Protein AF-A0A959UPY7-F1 (afdb_monomer_lite)

pLDDT: mean 88.33, std 8.33, range [62.28, 96.94]

Secondary structure (DSSP, 8-state):
-TT-TT-BTTBEEEEEEEETTEEEEEEEE-HHHHHHHHHHHHHHHHHHHHTPPP-

Sequence (55 aa):
MRHDKKNAEGSFRFTLLHRIGEAVVDQRITPAQVKEALEHYHDLVRHRAQGEEVP

Foldseek 3Di:
DQPDPLDDPSWDWDWDDPDVPDIDGRDTDDPVRVVVVVVLVVVVVVCVVVVHDDD

Structure (mmCIF, N/CA/C/O backbone):
data_AF-A0A959UPY7-F1
#
_entry.id   AF-A0A959UPY7-F1
#
loop_
_atom_site.group_PDB
_atom_site.id
_atom_site.type_symbol
_atom_site.label_atom_id
_atom_site.label_alt_id
_atom_site.label_comp_id
_atom_site.label_asym_id
_atom_site.label_entity_id
_atom_site.label_seq_id
_atom_site.pdbx_PDB_ins_code
_atom_site.Cartn_x
_atom_site.Cartn_y
_atom_site.Cartn_z
_atom_site.occupancy
_atom_site.B_iso_or_equiv
_atom_site.auth_seq_id
_atom_site.auth_comp_id
_atom_site.auth_asym_id
_atom_site.auth_atom_id
_atom_site.pdbx_PDB_model_num
ATOM 1 N N . MET A 1 1 ? 10.516 2.340 1.334 1.00 75.00 1 MET A N 1
ATOM 2 C CA . MET A 1 1 ? 10.296 1.130 0.503 1.00 75.00 1 MET A CA 1
ATOM 3 C C . MET A 1 1 ? 11.449 0.792 -0.451 1.00 75.00 1 MET A C 1
ATOM 5 O O . MET A 1 1 ? 11.402 -0.258 -1.069 1.00 75.00 1 MET A O 1
ATOM 9 N N . ARG A 1 2 ? 12.505 1.620 -0.574 1.00 73.12 2 ARG A N 1
ATOM 10 C CA . A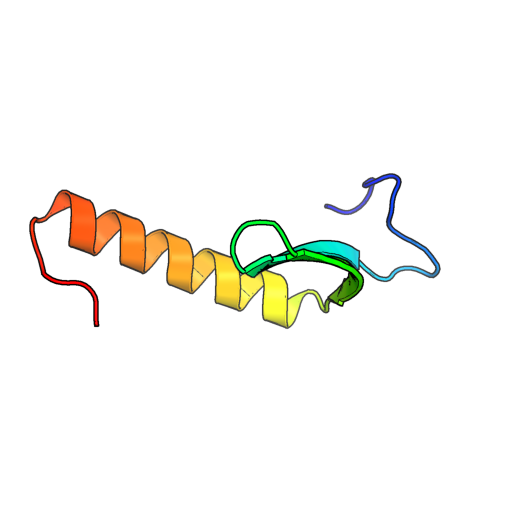RG A 1 2 ? 13.604 1.418 -1.544 1.00 73.12 2 ARG A CA 1
ATOM 11 C C . ARG A 1 2 ? 14.426 0.130 -1.342 1.00 73.12 2 ARG A C 1
ATOM 13 O O . ARG A 1 2 ? 14.954 -0.388 -2.312 1.00 73.12 2 ARG A O 1
ATOM 20 N N . HIS A 1 3 ? 14.496 -0.391 -0.116 1.00 80.25 3 HIS A N 1
ATOM 21 C CA . HIS A 1 3 ? 15.299 -1.569 0.247 1.00 80.25 3 HIS A CA 1
ATOM 22 C C . HIS A 1 3 ? 14.453 -2.798 0.619 1.00 80.25 3 HIS A C 1
ATOM 24 O O . HIS A 1 3 ? 14.933 -3.676 1.332 1.00 80.25 3 HIS A O 1
ATOM 30 N N . ASP A 1 4 ? 13.185 -2.854 0.197 1.00 83.44 4 ASP A N 1
ATOM 31 C CA . ASP A 1 4 ? 12.367 -4.043 0.447 1.00 83.44 4 ASP A CA 1
ATOM 32 C C . ASP A 1 4 ? 12.911 -5.243 -0.346 1.00 83.44 4 ASP A C 1
ATOM 34 O O . ASP A 1 4 ? 13.187 -5.125 -1.540 1.00 83.44 4 ASP A O 1
ATOM 38 N N . LYS A 1 5 ? 13.075 -6.392 0.323 1.00 79.94 5 LYS A N 1
ATOM 39 C CA . LYS A 1 5 ? 13.668 -7.610 -0.257 1.00 79.94 5 LYS A CA 1
ATOM 40 C C . LYS A 1 5 ? 12.846 -8.192 -1.409 1.00 79.94 5 LYS A C 1
ATOM 42 O O . LYS A 1 5 ? 13.396 -8.952 -2.198 1.00 79.94 5 LYS A O 1
ATOM 47 N N . LYS A 1 6 ? 11.548 -7.884 -1.484 1.00 78.31 6 LYS A N 1
ATOM 48 C CA . LYS A 1 6 ? 10.664 -8.346 -2.560 1.00 78.31 6 LYS A CA 1
ATOM 49 C C . LYS A 1 6 ? 10.826 -7.519 -3.826 1.00 78.31 6 LYS A C 1
ATOM 51 O O . LYS A 1 6 ? 10.471 -7.993 -4.899 1.00 78.31 6 LYS A O 1
ATOM 56 N N . ASN A 1 7 ? 11.351 -6.298 -3.722 1.00 82.06 7 ASN A N 1
ATOM 57 C CA . ASN A 1 7 ? 11.566 -5.456 -4.888 1.00 82.06 7 ASN A CA 1
ATOM 58 C C . ASN A 1 7 ? 12.554 -6.126 -5.842 1.00 82.06 7 ASN A C 1
ATOM 60 O O . ASN A 1 7 ? 13.622 -6.583 -5.440 1.00 82.06 7 ASN A O 1
ATOM 64 N N . ALA A 1 8 ? 12.223 -6.105 -7.126 1.00 77.38 8 ALA A N 1
ATOM 65 C CA . ALA A 1 8 ? 13.107 -6.553 -8.189 1.00 77.38 8 ALA A CA 1
ATOM 66 C C . ALA A 1 8 ? 13.020 -5.566 -9.353 1.00 77.38 8 ALA A C 1
ATOM 68 O O . ALA A 1 8 ? 11.974 -4.945 -9.569 1.00 77.38 8 ALA A O 1
ATOM 69 N N . GLU A 1 9 ? 14.124 -5.409 -10.086 1.00 78.00 9 GLU A N 1
ATOM 70 C CA . GLU A 1 9 ? 14.195 -4.565 -11.293 1.00 78.00 9 GLU A CA 1
ATOM 71 C C . GLU A 1 9 ? 13.797 -3.093 -11.041 1.00 78.00 9 GLU A C 1
ATOM 73 O O . GLU A 1 9 ? 13.248 -2.425 -11.908 1.00 78.00 9 GLU A O 1
ATOM 78 N N . GLY A 1 10 ? 14.025 -2.576 -9.826 1.00 76.88 10 GLY A N 1
ATOM 79 C CA . GLY A 1 10 ? 13.658 -1.198 -9.467 1.00 76.88 10 GLY A CA 1
ATOM 80 C C . GLY A 1 10 ? 12.154 -0.958 -9.267 1.00 76.88 10 GLY A C 1
ATOM 81 O O . GLY A 1 10 ? 11.747 0.186 -9.075 1.00 76.88 10 GLY A O 1
ATOM 82 N N . SER A 1 11 ? 11.335 -2.015 -9.271 1.00 79.06 11 SER A N 1
ATOM 83 C CA . SER A 1 11 ? 9.889 -1.954 -9.024 1.00 79.06 11 SER A CA 1
ATOM 84 C C . SER A 1 11 ? 9.527 -2.391 -7.603 1.00 79.06 11 SER A C 1
ATOM 86 O O . SER A 1 11 ? 10.186 -3.262 -7.025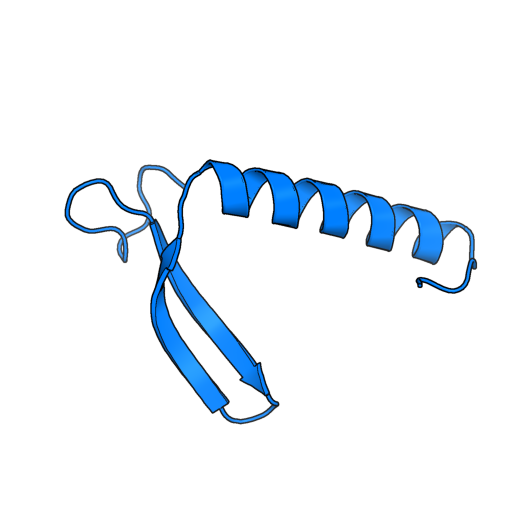 1.00 79.06 11 SER A O 1
ATOM 88 N N . PHE A 1 12 ? 8.466 -1.802 -7.042 1.00 86.44 12 PHE A N 1
ATOM 89 C CA . PHE A 1 12 ? 7.889 -2.293 -5.795 1.00 86.44 12 PHE A CA 1
ATOM 90 C C . PHE A 1 12 ? 7.068 -3.551 -6.057 1.00 86.44 12 PHE A C 1
ATOM 92 O O . PHE A 1 12 ? 6.261 -3.575 -6.987 1.00 86.44 12 PHE A O 1
ATOM 99 N N . ARG A 1 13 ? 7.254 -4.581 -5.230 1.00 90.50 13 ARG A N 1
ATOM 100 C CA . ARG A 1 13 ? 6.517 -5.849 -5.339 1.00 90.50 13 ARG A CA 1
ATOM 101 C C . ARG A 1 13 ? 5.846 -6.178 -4.022 1.00 90.50 13 ARG A C 1
ATOM 103 O O . ARG A 1 13 ? 6.503 -6.366 -2.999 1.00 90.50 13 ARG A O 1
ATOM 110 N N . PHE A 1 14 ? 4.521 -6.174 -4.039 1.00 92.75 14 PHE A N 1
ATOM 111 C CA . PHE A 1 14 ? 3.706 -6.313 -2.841 1.00 92.75 14 PHE A CA 1
ATOM 112 C C . PHE A 1 14 ? 3.049 -7.689 -2.795 1.00 92.75 14 PHE A C 1
ATOM 114 O O . PHE A 1 14 ? 2.807 -8.338 -3.811 1.00 92.75 14 PHE A O 1
ATOM 121 N N . THR A 1 15 ? 2.738 -8.116 -1.576 1.00 93.81 15 THR A N 1
ATOM 122 C CA . THR A 1 15 ? 1.740 -9.156 -1.346 1.00 93.81 15 THR A CA 1
ATOM 123 C C . THR A 1 15 ? 0.468 -8.444 -0.917 1.00 93.81 15 THR A C 1
ATOM 125 O O . THR A 1 15 ? 0.478 -7.777 0.116 1.00 93.81 15 THR A O 1
ATOM 128 N N . LEU A 1 16 ? -0.589 -8.544 -1.715 1.00 94.94 16 LEU A N 1
ATOM 129 C CA . LEU A 1 16 ? -1.879 -7.915 -1.454 1.00 94.94 16 LEU A CA 1
ATOM 130 C C . LEU A 1 16 ? -2.891 -8.974 -1.040 1.00 94.94 16 LEU A C 1
ATOM 132 O O . LEU A 1 16 ? -2.908 -10.069 -1.594 1.00 94.94 16 LEU A O 1
ATOM 136 N N . LEU A 1 17 ? -3.750 -8.644 -0.084 1.00 96.25 17 LEU A N 1
ATOM 137 C CA . LEU A 1 17 ? -4.893 -9.482 0.244 1.00 96.25 17 LEU A CA 1
ATOM 138 C C . LEU A 1 17 ? -6.047 -9.087 -0.679 1.00 96.25 17 LEU A C 1
ATOM 140 O O . LEU A 1 17 ? -6.523 -7.959 -0.602 1.00 96.25 17 LEU A O 1
ATOM 144 N N . HIS A 1 18 ? -6.475 -9.992 -1.557 1.00 93.50 18 HIS A N 1
ATOM 145 C CA . HIS A 1 18 ? -7.621 -9.732 -2.431 1.00 93.50 18 HIS A CA 1
ATOM 146 C C . HIS A 1 18 ? -8.939 -9.948 -1.680 1.00 93.50 18 HIS A C 1
ATOM 148 O O . HIS A 1 18 ? -9.859 -9.140 -1.769 1.00 93.50 18 HIS A O 1
ATOM 154 N N . ARG A 1 19 ? -8.995 -11.020 -0.882 1.00 95.31 19 ARG A N 1
ATOM 155 C CA . ARG A 1 19 ? -10.055 -11.312 0.091 1.00 95.31 19 ARG A CA 1
ATOM 156 C C . ARG A 1 19 ? -9.494 -12.168 1.220 1.00 95.31 19 ARG A C 1
ATOM 158 O O . ARG A 1 19 ? -8.383 -12.683 1.122 1.00 95.31 19 ARG A O 1
ATOM 165 N N . ILE A 1 20 ? -10.253 -12.341 2.300 1.00 95.19 20 ILE A N 1
ATOM 166 C CA . ILE A 1 20 ? -9.822 -13.177 3.429 1.00 95.19 20 ILE A CA 1
ATOM 167 C C . ILE A 1 20 ? -9.504 -14.592 2.924 1.00 95.19 20 ILE A C 1
ATOM 169 O O . ILE A 1 20 ? -10.342 -15.238 2.299 1.00 95.19 20 ILE A O 1
ATOM 173 N N . GLY A 1 21 ? -8.279 -15.052 3.186 1.00 96.19 21 GLY A N 1
ATOM 174 C CA . GLY A 1 21 ? -7.780 -16.353 2.733 1.00 96.19 21 GLY A CA 1
ATOM 175 C C . GLY A 1 21 ? -7.185 -16.373 1.320 1.00 96.19 21 GLY A C 1
ATOM 176 O O . GLY A 1 21 ? -6.635 -17.398 0.933 1.00 96.19 21 GLY A O 1
ATOM 177 N N . GLU A 1 22 ? -7.230 -15.267 0.569 1.00 96.94 22 GLU A N 1
ATOM 178 C CA . GLU A 1 22 ? -6.675 -15.181 -0.786 1.00 96.94 22 GLU A CA 1
ATOM 179 C C . GLU A 1 22 ? -5.725 -13.990 -0.937 1.00 96.94 22 GLU A C 1
ATOM 181 O O . GLU A 1 22 ? -6.127 -12.822 -0.886 1.00 96.94 22 GLU A O 1
ATOM 186 N N . ALA A 1 23 ? -4.450 -14.302 -1.164 1.00 96.50 23 ALA A N 1
ATOM 187 C CA . ALA A 1 23 ? -3.405 -13.317 -1.378 1.00 96.50 23 ALA A CA 1
ATOM 188 C C . ALA A 1 23 ? -2.884 -13.360 -2.817 1.00 96.50 23 ALA A C 1
ATOM 190 O O . ALA A 1 23 ? -2.617 -14.426 -3.368 1.00 96.50 23 ALA A O 1
ATOM 191 N N . VAL A 1 24 ? -2.658 -12.178 -3.381 1.00 95.56 24 VAL A N 1
ATOM 192 C CA . VAL A 1 24 ? -1.927 -11.977 -4.628 1.00 95.56 24 VAL A CA 1
ATOM 193 C C . VAL A 1 24 ? -0.498 -11.609 -4.262 1.00 95.56 24 VAL A C 1
ATOM 195 O O . VAL A 1 24 ? -0.239 -10.569 -3.653 1.00 95.56 24 VAL A O 1
ATOM 198 N N . VAL A 1 25 ? 0.440 -12.489 -4.587 1.00 93.31 25 VAL A N 1
ATOM 199 C CA . VAL A 1 25 ? 1.871 -12.253 -4.373 1.00 93.31 25 VAL A CA 1
ATOM 200 C C . VAL A 1 25 ? 2.495 -11.606 -5.601 1.00 93.31 25 VAL A C 1
ATOM 202 O O . VAL A 1 25 ? 1.995 -11.749 -6.711 1.00 93.31 25 VAL A O 1
ATOM 205 N N . ASP A 1 26 ? 3.620 -10.929 -5.387 1.00 90.19 26 ASP A N 1
ATOM 206 C CA . ASP A 1 26 ? 4.458 -10.393 -6.459 1.00 90.19 26 ASP A CA 1
ATOM 207 C C . ASP A 1 26 ? 3.769 -9.351 -7.363 1.00 90.19 26 ASP A C 1
ATOM 209 O O . ASP A 1 26 ? 4.161 -9.111 -8.507 1.00 90.19 26 ASP A O 1
ATOM 213 N N . GLN A 1 27 ? 2.743 -8.683 -6.830 1.00 93.38 27 GLN A N 1
ATOM 214 C CA . GLN A 1 27 ? 2.048 -7.627 -7.547 1.00 93.38 27 GLN A CA 1
ATOM 215 C C . GLN A 1 27 ? 2.978 -6.423 -7.690 1.00 93.38 27 GLN A C 1
ATOM 217 O O . GLN A 1 27 ? 3.405 -5.827 -6.696 1.00 93.38 27 GLN A O 1
ATOM 222 N N . ARG A 1 28 ? 3.267 -6.043 -8.935 1.00 92.81 28 ARG A N 1
ATOM 223 C CA . ARG A 1 28 ? 4.034 -4.833 -9.241 1.00 92.81 28 ARG A CA 1
ATOM 224 C C . ARG A 1 28 ? 3.195 -3.605 -8.923 1.00 92.81 28 ARG A C 1
ATOM 226 O O . ARG A 1 28 ? 2.053 -3.512 -9.373 1.00 92.81 28 ARG A O 1
ATOM 233 N N . ILE A 1 29 ? 3.782 -2.677 -8.179 1.00 91.81 29 ILE A N 1
ATOM 234 C CA . ILE A 1 29 ? 3.151 -1.429 -7.755 1.00 91.81 29 ILE A CA 1
ATOM 235 C C . ILE A 1 29 ? 4.076 -0.260 -8.089 1.00 91.81 29 ILE A C 1
ATOM 237 O O . ILE A 1 29 ? 5.297 -0.321 -7.917 1.00 91.81 29 ILE A O 1
ATOM 241 N N . THR A 1 30 ? 3.487 0.823 -8.581 1.00 92.56 30 THR A N 1
ATOM 242 C CA . THR A 1 30 ? 4.211 2.055 -8.902 1.00 92.56 30 THR A CA 1
ATOM 243 C C . THR A 1 30 ? 4.305 2.982 -7.686 1.00 92.56 30 THR A C 1
ATOM 245 O O . THR A 1 30 ? 3.446 2.941 -6.804 1.00 92.56 30 THR A O 1
ATOM 248 N N . PRO A 1 31 ? 5.297 3.889 -7.632 1.00 91.06 31 PRO A N 1
ATOM 249 C CA . PRO A 1 31 ? 5.360 4.897 -6.574 1.00 91.06 31 PRO A CA 1
ATOM 250 C C . PRO A 1 31 ? 4.114 5.791 -6.481 1.00 91.06 31 PRO A C 1
ATOM 252 O O . PRO A 1 31 ? 3.745 6.190 -5.381 1.00 91.06 31 PRO A O 1
ATOM 255 N N . ALA A 1 32 ? 3.457 6.078 -7.611 1.00 93.25 32 ALA A N 1
ATOM 256 C CA . ALA A 1 32 ? 2.224 6.865 -7.641 1.00 93.25 32 ALA A CA 1
ATOM 257 C C . ALA A 1 32 ? 1.076 6.147 -6.912 1.00 93.25 32 ALA A C 1
ATOM 259 O O . ALA A 1 32 ? 0.438 6.747 -6.055 1.00 93.25 32 ALA A O 1
ATOM 260 N N . GLN A 1 33 ? 0.895 4.847 -7.161 1.00 94.19 33 GLN A N 1
ATOM 261 C CA . GLN A 1 33 ? -0.111 4.031 -6.469 1.00 94.19 33 GLN A CA 1
ATOM 262 C C . GLN A 1 33 ? 0.167 3.908 -4.967 1.00 94.19 33 GLN A C 1
ATOM 264 O O . GLN A 1 33 ? -0.761 3.916 -4.166 1.00 94.19 33 GLN A O 1
ATOM 269 N N . VAL A 1 34 ? 1.441 3.823 -4.558 1.00 93.38 34 VAL A N 1
ATOM 270 C CA . VAL A 1 34 ? 1.795 3.846 -3.126 1.00 93.38 34 VAL A CA 1
ATOM 271 C C . VAL A 1 34 ? 1.380 5.171 -2.492 1.00 93.38 34 VAL A C 1
ATOM 273 O O . VAL A 1 34 ? 0.839 5.175 -1.390 1.00 93.38 34 VAL A O 1
ATOM 276 N N . LYS A 1 35 ? 1.643 6.292 -3.172 1.00 95.06 35 LYS A N 1
ATOM 277 C CA . LYS A 1 35 ? 1.280 7.621 -2.677 1.00 95.06 35 LYS A CA 1
ATOM 278 C C . LYS A 1 35 ? -0.236 7.745 -2.502 1.00 95.06 35 LYS A C 1
ATOM 280 O O . LYS A 1 35 ? -0.672 8.095 -1.413 1.00 95.0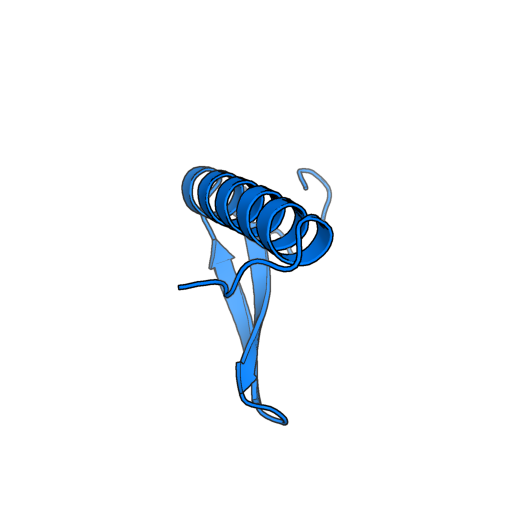6 35 LYS A O 1
ATOM 285 N N . GLU A 1 36 ? -1.003 7.386 -3.526 1.00 96.25 36 GLU A N 1
ATOM 286 C CA . GLU A 1 36 ? -2.470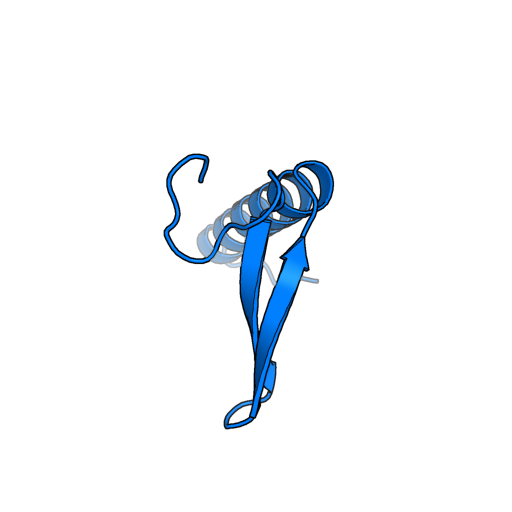 7.415 -3.495 1.0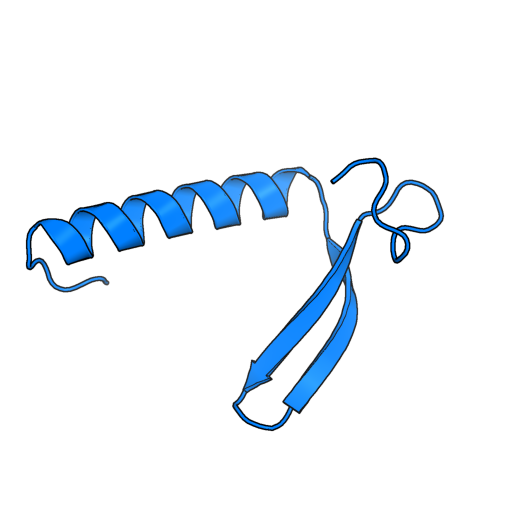0 96.25 36 GLU A CA 1
ATOM 287 C C . GLU A 1 36 ? -3.036 6.529 -2.373 1.00 96.25 36 GLU A C 1
ATOM 289 O O . GLU A 1 36 ? -3.880 6.966 -1.595 1.00 96.25 36 GLU A O 1
ATOM 294 N N . ALA A 1 37 ? -2.513 5.308 -2.213 1.00 95.12 37 ALA A N 1
ATOM 295 C CA . ALA A 1 37 ? -2.944 4.405 -1.148 1.00 95.12 37 ALA A CA 1
ATOM 296 C C . ALA A 1 37 ? -2.657 4.961 0.259 1.00 95.12 37 ALA A C 1
ATOM 298 O O . ALA A 1 37 ? -3.452 4.760 1.177 1.00 95.12 37 ALA A O 1
ATOM 299 N N . LEU A 1 38 ? -1.530 5.659 0.444 1.00 95.94 38 LEU A N 1
ATOM 300 C CA . LEU A 1 38 ? -1.196 6.306 1.717 1.00 95.94 38 LEU A CA 1
ATOM 301 C C . LEU A 1 38 ? -2.088 7.516 2.000 1.00 95.94 38 LEU A C 1
ATOM 303 O O . LEU A 1 38 ? -2.491 7.705 3.144 1.00 95.94 38 LEU A O 1
ATOM 307 N N . GLU A 1 39 ? -2.393 8.321 0.982 1.00 96.38 39 GLU A N 1
ATOM 308 C CA . GLU A 1 39 ? -3.331 9.444 1.092 1.00 96.38 39 GLU A CA 1
ATOM 309 C C . GLU A 1 39 ? -4.714 8.936 1.507 1.00 96.38 39 GLU A C 1
ATOM 311 O O . GLU A 1 39 ? -5.223 9.339 2.552 1.00 96.38 39 GLU A O 1
ATOM 316 N N . HIS A 1 40 ? -5.239 7.937 0.792 1.00 95.00 40 HIS A N 1
ATOM 317 C CA . HIS A 1 40 ? -6.506 7.296 1.132 1.00 95.00 40 HIS A CA 1
ATOM 318 C C . HIS A 1 40 ? -6.511 6.715 2.556 1.00 95.00 40 HIS A C 1
ATOM 320 O O . HIS A 1 40 ? -7.470 6.901 3.303 1.00 95.00 40 HIS A O 1
ATOM 326 N N . TYR A 1 41 ? -5.432 6.043 2.974 1.00 94.31 41 TYR A N 1
ATOM 327 C CA . TYR A 1 41 ? -5.329 5.506 4.333 1.00 94.31 41 TYR A CA 1
ATOM 328 C C . TYR A 1 41 ? -5.334 6.606 5.404 1.00 94.31 41 TYR A C 1
ATOM 330 O O . TYR A 1 41 ? -5.954 6.441 6.455 1.00 94.31 41 TYR A O 1
ATOM 338 N N . HIS A 1 42 ? -4.658 7.731 5.166 1.00 94.06 42 HIS A N 1
ATOM 339 C CA . HIS A 1 42 ? -4.680 8.848 6.106 1.00 94.06 42 HIS A CA 1
ATOM 340 C C . HIS A 1 42 ? -6.077 9.452 6.239 1.00 94.06 42 HIS A C 1
ATOM 342 O O . HIS A 1 42 ? -6.509 9.696 7.367 1.00 94.06 42 HIS A O 1
ATOM 348 N N . ASP A 1 43 ? -6.784 9.644 5.127 1.00 93.56 43 ASP A N 1
ATOM 349 C CA . ASP A 1 43 ? -8.154 10.160 5.135 1.00 93.56 43 ASP A CA 1
ATOM 350 C C . ASP A 1 43 ? -9.090 9.200 5.880 1.00 93.56 43 ASP A C 1
ATOM 352 O O . ASP A 1 43 ? -9.790 9.612 6.806 1.00 93.56 43 ASP A O 1
ATOM 356 N N . LEU A 1 44 ? -9.003 7.898 5.584 1.00 92.56 44 LEU A N 1
ATOM 357 C CA . LEU A 1 44 ? -9.732 6.835 6.280 1.00 92.56 44 LEU A CA 1
ATOM 358 C C . LEU A 1 44 ? -9.536 6.900 7.803 1.00 92.56 44 LEU A C 1
ATOM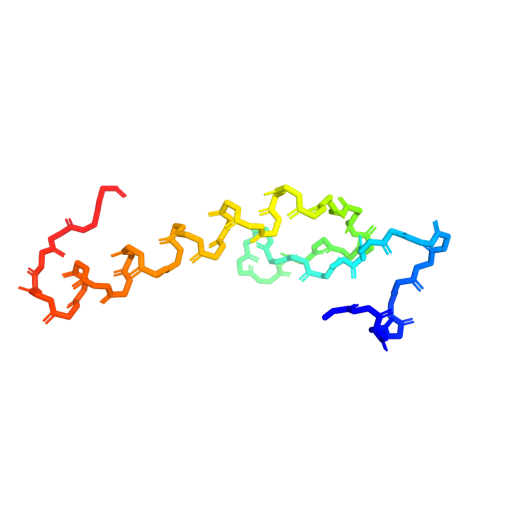 360 O O . LEU A 1 44 ? -10.494 6.818 8.574 1.00 92.56 44 LEU A O 1
ATOM 364 N N . VAL A 1 45 ? -8.286 7.040 8.250 1.00 93.25 45 VAL A N 1
ATOM 365 C CA . VAL A 1 45 ? -7.952 7.117 9.678 1.00 93.25 45 VAL A CA 1
ATOM 366 C C . VAL A 1 45 ? -8.502 8.395 10.310 1.00 93.25 45 VAL A C 1
ATOM 368 O O . VAL A 1 45 ? -8.977 8.336 11.446 1.00 93.25 45 VAL A O 1
ATOM 371 N N . ARG A 1 46 ? -8.473 9.535 9.605 1.00 91.75 46 ARG A N 1
ATOM 372 C CA . ARG A 1 46 ? -9.037 10.794 10.114 1.00 91.75 46 ARG A CA 1
ATOM 373 C C . ARG A 1 46 ? -10.552 10.723 10.269 1.00 91.75 46 ARG A C 1
ATOM 375 O O . ARG A 1 46 ? -11.030 10.995 11.368 1.00 91.75 46 ARG A O 1
ATOM 382 N N . HIS A 1 47 ? -11.269 10.286 9.235 1.00 88.75 47 HIS A N 1
ATOM 383 C CA . HIS A 1 47 ? -12.725 10.121 9.289 1.00 88.75 47 HIS A CA 1
ATOM 384 C C . HIS A 1 47 ? -13.129 9.165 10.415 1.00 88.75 47 HIS A C 1
ATOM 386 O O . HIS A 1 47 ? -13.968 9.490 11.256 1.00 88.75 47 HIS A O 1
ATOM 392 N N . ARG A 1 48 ? -12.429 8.027 10.536 1.00 87.50 48 ARG A N 1
ATOM 393 C CA . ARG A 1 48 ? -12.658 7.075 11.629 1.00 87.50 48 ARG A CA 1
ATOM 394 C C . ARG A 1 48 ? -12.414 7.686 13.012 1.00 87.50 48 ARG A C 1
ATOM 396 O O . ARG A 1 48 ? -13.159 7.386 13.940 1.00 87.50 48 ARG A O 1
ATOM 403 N N . ALA A 1 49 ? -11.382 8.513 13.175 1.00 84.31 49 ALA A N 1
ATOM 404 C CA . ALA A 1 49 ? -11.099 9.185 14.446 1.00 84.31 49 ALA A CA 1
ATOM 405 C C . ALA A 1 49 ? -12.165 10.231 14.814 1.00 84.31 49 ALA A C 1
ATOM 407 O O . ALA A 1 49 ? -12.380 10.495 15.995 1.00 84.31 49 ALA A O 1
ATOM 408 N N . GLN A 1 50 ? -12.836 10.804 13.815 1.00 85.44 50 GLN A N 1
ATOM 409 C CA . GLN A 1 50 ? -13.910 11.784 13.979 1.00 85.44 50 GLN A CA 1
ATOM 410 C C . GLN A 1 50 ? -15.296 11.136 14.150 1.00 85.44 50 GLN A C 1
ATOM 412 O O . GLN A 1 50 ? -16.267 11.839 14.413 1.00 85.44 50 GLN A O 1
ATOM 417 N N . GLY A 1 51 ? -15.386 9.801 14.066 1.00 82.75 51 GLY A N 1
ATOM 418 C CA . GLY A 1 51 ? -16.648 9.062 14.159 1.00 82.75 51 GLY A CA 1
ATOM 419 C C . GLY A 1 51 ? -17.519 9.181 12.908 1.00 82.75 51 GLY A C 1
ATOM 420 O O . GLY A 1 51 ? -18.714 8.906 12.971 1.00 82.75 51 GLY A O 1
ATOM 421 N N . GLU A 1 52 ? -16.931 9.602 11.790 1.00 79.75 52 GLU A N 1
ATOM 422 C CA . GLU A 1 52 ? -17.616 9.764 10.513 1.00 79.75 52 GLU A CA 1
ATOM 423 C C . GLU A 1 52 ? -17.672 8.419 9.774 1.00 79.75 52 GLU A C 1
ATOM 425 O O . GLU A 1 52 ? -16.722 7.628 9.819 1.00 79.75 52 GLU A O 1
ATOM 430 N N . GLU A 1 53 ? -18.791 8.144 9.097 1.00 72.75 53 GLU A N 1
ATOM 431 C CA . GLU A 1 53 ? -18.856 7.026 8.157 1.00 72.75 53 GLU A CA 1
ATOM 432 C C . GLU A 1 53 ? -17.907 7.299 6.989 1.00 72.75 53 GLU A C 1
ATOM 434 O O . GLU A 1 53 ? -17.908 8.371 6.385 1.00 72.75 53 GLU A O 1
ATOM 439 N N . VAL A 1 54 ? -17.070 6.310 6.699 1.00 68.19 54 VAL A N 1
ATOM 440 C CA . VAL A 1 54 ? -16.146 6.344 5.571 1.00 68.19 54 VAL A CA 1
ATOM 441 C C . VAL A 1 54 ? -16.938 5.957 4.312 1.00 68.19 54 VAL A C 1
ATOM 443 O O . VAL A 1 54 ? -17.662 4.961 4.383 1.00 68.19 54 VAL A O 1
ATOM 446 N N . PRO A 1 55 ? -16.823 6.702 3.195 1.00 62.28 55 PRO A N 1
ATOM 447 C CA . PRO A 1 55 ? -17.483 6.364 1.931 1.00 62.28 55 PRO A CA 1
ATOM 448 C C . PRO A 1 55 ? -17.007 5.042 1.311 1.00 62.28 55 PRO A C 1
ATOM 450 O O . PRO A 1 55 ? -15.842 4.641 1.550 1.00 62.28 55 PRO A O 1
#

Radius of gyration: 14.11 Å; chains: 1; bounding box: 34×28×26 Å